Protein AF-A0A192H5W3-F1 (afdb_monomer_lite)

pLDDT: mean 87.62, std 9.78, range [50.88, 95.5]

Radius of gyration: 10.77 Å; chains: 1; bounding box: 25×21×26 Å

Organism: NCBI:txid375175

Sequence (64 aa):
MTPEQIIFRKYLEKIFMNENENIIKTIVYCNHNQEKMHREERRAYKSLTDREINQVVNEITLPF

Foldseek 3Di:
DDPLLVLLLVVLVVCCVPPHVDSVVSVVCCVVVLVVDDPSNSVSVVPDDPVSVVVSSCVVPDDD

Secondary structure (DSSP, 8-state):
--HHHHHHHHHHHHHHHHH-S-HHHHHHHHHH-GGGS-HHHHHHHHH--HHHHHHHHHHHHS--

Structure (mmCIF, N/CA/C/O backbone):
data_AF-A0A192H5W3-F1
#
_entry.id   AF-A0A192H5W3-F1
#
loop_
_atom_site.group_PDB
_atom_site.id
_atom_site.type_symbol
_atom_site.label_atom_id
_atom_site.label_alt_id
_atom_site.label_comp_id
_atom_site.label_asym_id
_atom_site.label_entity_id
_atom_site.label_seq_id
_atom_site.pdbx_PDB_ins_code
_atom_site.Cartn_x
_atom_site.Cartn_y
_atom_site.Cartn_z
_atom_site.occupancy
_atom_site.B_iso_or_equiv
_atom_site.auth_seq_id
_atom_site.auth_comp_id
_atom_site.auth_asym_id
_atom_site.auth_atom_id
_atom_site.pdbx_PDB_model_num
ATOM 1 N N . MET A 1 1 ? 13.295 -0.501 -2.039 1.00 78.81 1 MET A N 1
ATOM 2 C CA . MET A 1 1 ? 11.981 -0.055 -2.539 1.00 78.81 1 MET A CA 1
ATOM 3 C C . MET A 1 1 ? 12.117 0.558 -3.926 1.00 78.81 1 MET A C 1
ATOM 5 O O . MET A 1 1 ? 13.096 1.260 -4.163 1.00 78.81 1 MET A O 1
ATOM 9 N N . THR A 1 2 ? 11.166 0.298 -4.823 1.00 93.12 2 THR A N 1
ATOM 10 C CA . THR A 1 2 ? 11.015 0.978 -6.124 1.00 93.12 2 THR A CA 1
ATOM 11 C C . THR A 1 2 ? 10.486 2.413 -5.942 1.00 93.12 2 THR A C 1
ATOM 13 O O . THR A 1 2 ? 9.965 2.735 -4.868 1.00 93.12 2 THR A O 1
ATOM 16 N N . PRO A 1 3 ? 10.593 3.299 -6.953 1.00 95.00 3 PRO A N 1
ATOM 17 C CA . PRO A 1 3 ? 10.011 4.643 -6.884 1.00 95.00 3 PRO A CA 1
ATOM 18 C C . PRO A 1 3 ? 8.515 4.634 -6.542 1.00 95.00 3 PRO A C 1
ATOM 20 O O . PRO A 1 3 ? 8.068 5.393 -5.684 1.00 95.00 3 PRO A O 1
ATOM 23 N N . GLU A 1 4 ? 7.751 3.727 -7.144 1.00 95.06 4 GLU A N 1
ATOM 24 C CA . GLU A 1 4 ? 6.318 3.551 -6.916 1.00 95.06 4 GLU A CA 1
ATOM 25 C C . GLU A 1 4 ? 6.030 3.121 -5.471 1.00 95.06 4 GLU A C 1
ATOM 27 O O . GLU A 1 4 ? 5.124 3.662 -4.835 1.00 95.06 4 GLU A O 1
ATOM 32 N N . GLN A 1 5 ? 6.846 2.217 -4.914 1.00 94.81 5 GLN A N 1
ATOM 33 C CA . GLN A 1 5 ? 6.756 1.813 -3.508 1.00 94.81 5 GLN A CA 1
ATOM 34 C C . GLN A 1 5 ? 7.039 2.982 -2.560 1.00 94.81 5 GLN A C 1
ATOM 36 O O . GLN A 1 5 ? 6.347 3.124 -1.557 1.00 94.81 5 GLN A O 1
ATOM 41 N N . ILE A 1 6 ? 8.010 3.847 -2.874 1.00 95.50 6 ILE A N 1
ATOM 42 C CA . ILE A 1 6 ? 8.327 5.032 -2.057 1.00 95.50 6 ILE A CA 1
ATOM 43 C C . ILE A 1 6 ? 7.174 6.042 -2.093 1.00 95.50 6 ILE A C 1
ATOM 45 O O . ILE A 1 6 ? 6.816 6.601 -1.055 1.00 95.50 6 ILE A O 1
ATOM 49 N N . ILE A 1 7 ? 6.587 6.283 -3.269 1.00 95.44 7 ILE A N 1
ATOM 50 C CA . ILE A 1 7 ? 5.436 7.186 -3.417 1.00 95.44 7 ILE A CA 1
ATOM 51 C C . ILE A 1 7 ? 4.250 6.648 -2.615 1.00 95.44 7 ILE A C 1
ATOM 53 O O . ILE A 1 7 ? 3.663 7.378 -1.815 1.00 95.44 7 ILE A O 1
ATOM 57 N N . PHE A 1 8 ? 3.929 5.363 -2.786 1.00 94.06 8 PHE A N 1
ATOM 58 C CA . PHE A 1 8 ? 2.838 4.734 -2.054 1.00 94.06 8 PHE A CA 1
ATOM 59 C C . PHE A 1 8 ? 3.095 4.720 -0.544 1.00 94.06 8 PHE A C 1
ATOM 61 O O . PHE A 1 8 ? 2.191 5.052 0.215 1.00 94.06 8 PHE A O 1
ATOM 68 N N . ARG A 1 9 ? 4.326 4.438 -0.099 1.00 93.44 9 ARG A N 1
ATOM 69 C CA . ARG A 1 9 ? 4.723 4.497 1.315 1.00 93.44 9 ARG A CA 1
ATOM 70 C C . ARG A 1 9 ? 4.442 5.865 1.926 1.00 93.44 9 ARG A C 1
ATOM 72 O O . ARG A 1 9 ? 3.783 5.932 2.953 1.00 93.44 9 ARG A O 1
ATOM 79 N N . LYS A 1 10 ? 4.892 6.948 1.284 1.00 92.94 10 LYS A N 1
ATOM 80 C CA . LYS A 1 10 ? 4.676 8.318 1.783 1.00 92.94 10 LYS A CA 1
ATOM 81 C C . LYS A 1 10 ? 3.192 8.656 1.904 1.00 92.94 10 LYS A C 1
ATOM 83 O O . LYS A 1 10 ? 2.773 9.276 2.879 1.00 92.94 10 LYS A O 1
ATOM 88 N N . TYR A 1 11 ? 2.397 8.245 0.917 1.00 91.62 11 TYR A N 1
ATOM 89 C CA . TYR A 1 11 ? 0.948 8.406 0.974 1.00 91.62 11 TYR A CA 1
ATOM 90 C C . TYR A 1 11 ? 0.340 7.589 2.123 1.00 91.62 11 TYR A C 1
ATOM 92 O O . TYR A 1 11 ? -0.445 8.115 2.909 1.00 91.62 11 TYR A O 1
ATOM 100 N N . LEU A 1 12 ? 0.742 6.325 2.259 1.00 90.62 12 LEU A N 1
ATOM 101 C CA . LEU A 1 12 ? 0.241 5.411 3.277 1.00 90.62 12 LEU A CA 1
ATOM 102 C C . LEU A 1 12 ? 0.591 5.890 4.695 1.00 90.62 12 LEU A C 1
ATOM 104 O O . LEU A 1 12 ? -0.287 5.905 5.549 1.00 90.62 12 LEU A O 1
ATOM 108 N N . GLU A 1 13 ? 1.818 6.365 4.925 1.00 90.25 13 GLU A N 1
ATOM 109 C CA . GLU A 1 13 ? 2.257 6.993 6.181 1.00 90.25 13 GLU A CA 1
ATOM 110 C C . GLU A 1 13 ? 1.425 8.243 6.503 1.00 90.25 13 GLU A C 1
ATOM 112 O O . GLU A 1 13 ? 0.959 8.403 7.630 1.00 90.25 13 GLU A O 1
ATOM 117 N N . LYS A 1 14 ? 1.162 9.099 5.505 1.00 89.56 14 LYS A N 1
ATOM 118 C CA . LYS A 1 14 ? 0.320 10.292 5.672 1.00 89.56 14 LYS A CA 1
ATOM 119 C C . LYS A 1 14 ? -1.103 9.932 6.106 1.00 89.56 14 LYS A C 1
ATOM 121 O O . LYS A 1 14 ? -1.635 10.566 7.013 1.00 89.56 14 LYS A O 1
ATOM 126 N N . ILE A 1 15 ? -1.737 8.947 5.464 1.00 87.75 15 ILE A N 1
ATOM 127 C CA . ILE A 1 15 ? -3.092 8.518 5.849 1.00 87.75 15 ILE A CA 1
ATOM 128 C C . ILE A 1 15 ? -3.066 7.817 7.210 1.00 87.75 15 ILE A C 1
ATOM 130 O O . ILE A 1 15 ? -3.932 8.080 8.035 1.00 87.75 15 ILE A O 1
ATOM 134 N N . PHE A 1 16 ? -2.068 6.974 7.476 1.00 86.44 16 PHE A N 1
ATOM 135 C CA . PHE A 1 16 ? -1.920 6.282 8.756 1.00 86.44 16 PHE A CA 1
ATOM 136 C C . PHE A 1 16 ? -1.803 7.267 9.929 1.00 86.44 16 PHE A C 1
ATOM 138 O O . PHE A 1 16 ? -2.539 7.142 10.903 1.00 86.44 16 PHE A O 1
ATOM 145 N N . MET A 1 17 ? -0.963 8.302 9.804 1.00 82.62 17 MET A N 1
ATOM 146 C CA . MET A 1 17 ? -0.808 9.335 10.837 1.00 82.62 17 MET A CA 1
ATOM 147 C C . MET A 1 17 ? -2.051 10.219 11.012 1.00 82.62 17 MET A C 1
ATOM 149 O O . MET A 1 17 ? -2.338 10.641 12.129 1.00 82.62 17 MET A O 1
ATOM 153 N N . ASN A 1 18 ? -2.776 10.522 9.929 1.00 76.44 18 ASN A N 1
ATOM 154 C CA . ASN A 1 18 ? -3.924 11.433 9.978 1.00 76.44 18 ASN A CA 1
ATOM 155 C C . ASN A 1 18 ? -5.232 10.758 10.403 1.00 76.44 18 ASN A C 1
ATOM 157 O O . ASN A 1 18 ? -6.054 11.393 11.057 1.00 76.44 18 ASN A O 1
ATOM 161 N N . GLU A 1 19 ? -5.469 9.518 9.967 1.00 63.84 19 GLU A N 1
ATOM 162 C CA . GLU A 1 19 ? -6.810 8.929 10.001 1.00 63.84 19 GLU A CA 1
ATOM 163 C C . GLU A 1 19 ? -6.976 7.796 11.012 1.00 63.84 19 GLU A C 1
ATOM 165 O O . GLU A 1 19 ? -8.082 7.655 11.521 1.00 63.84 19 GLU A O 1
ATOM 170 N N . ASN A 1 20 ? -5.971 6.963 11.310 1.00 57.12 20 ASN A N 1
ATOM 171 C CA . ASN A 1 20 ? -6.134 5.850 12.258 1.00 57.12 20 ASN A CA 1
ATOM 172 C C . ASN A 1 20 ? -4.807 5.116 12.505 1.00 57.12 20 ASN A C 1
ATOM 174 O O . ASN A 1 20 ? -4.181 4.640 11.563 1.00 57.12 20 ASN A O 1
ATOM 178 N N . GLU A 1 21 ? -4.518 4.831 13.775 1.00 65.81 21 GLU A N 1
ATOM 179 C CA . GLU A 1 21 ? -3.452 3.948 14.289 1.00 65.81 21 GLU A CA 1
ATOM 180 C C . GLU A 1 21 ? -3.534 2.480 13.794 1.00 65.81 21 GLU A C 1
ATOM 182 O O . GLU A 1 21 ? -2.800 1.608 14.258 1.00 65.81 21 GLU A O 1
ATOM 187 N N . ASN A 1 22 ? -4.445 2.164 12.865 1.00 84.12 22 ASN A N 1
ATOM 188 C CA . ASN A 1 22 ? -4.695 0.819 12.364 1.00 84.12 22 ASN A CA 1
ATOM 189 C C . ASN A 1 22 ? -4.427 0.729 10.858 1.00 84.12 22 ASN A C 1
ATOM 191 O O . ASN A 1 22 ? -5.224 1.182 10.035 1.00 84.12 22 ASN A O 1
ATOM 195 N N . ILE A 1 23 ? -3.345 0.035 10.517 1.00 85.56 23 ILE A N 1
ATOM 196 C CA . ILE A 1 23 ? -2.870 -0.132 9.143 1.00 85.56 23 ILE A CA 1
ATOM 197 C C . ILE A 1 23 ? -3.883 -0.830 8.222 1.00 85.56 23 ILE A C 1
ATOM 199 O O . ILE A 1 23 ? -3.974 -0.499 7.041 1.00 85.56 23 ILE A O 1
ATOM 203 N N . ILE A 1 24 ? -4.695 -1.757 8.746 1.00 85.00 24 ILE A N 1
ATOM 204 C CA . ILE A 1 24 ? -5.709 -2.468 7.954 1.00 85.00 24 ILE A CA 1
ATOM 205 C C . ILE A 1 24 ? -6.774 -1.475 7.489 1.00 85.00 24 ILE A C 1
ATOM 207 O O . ILE A 1 24 ? -7.128 -1.458 6.310 1.00 85.00 24 ILE A O 1
ATOM 211 N N . LYS A 1 25 ? -7.245 -0.597 8.386 1.00 86.56 25 LYS A N 1
ATOM 212 C CA . LYS A 1 25 ? -8.190 0.469 8.019 1.00 86.56 25 LYS A CA 1
ATOM 213 C C . LYS A 1 25 ? -7.590 1.405 6.972 1.00 86.56 25 LYS A C 1
ATOM 215 O O . LYS A 1 25 ? -8.282 1.760 6.021 1.00 86.56 25 LYS A O 1
ATOM 220 N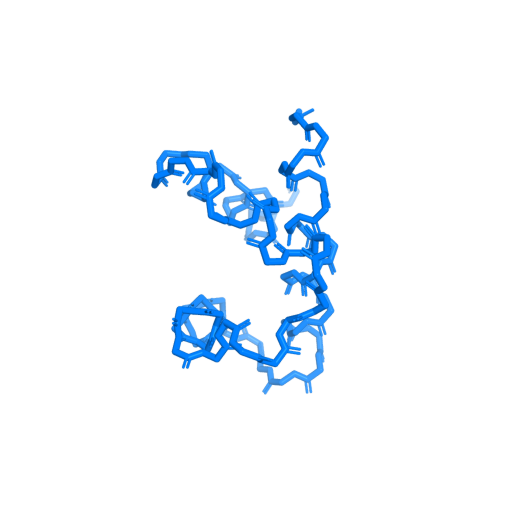 N . THR A 1 26 ? -6.311 1.751 7.100 1.00 87.81 26 THR A N 1
ATOM 221 C CA . THR A 1 26 ? -5.597 2.597 6.134 1.00 87.81 26 THR A CA 1
ATOM 222 C C . THR A 1 26 ? -5.555 1.957 4.742 1.00 87.81 26 THR A C 1
ATOM 224 O O . THR A 1 26 ? -5.865 2.619 3.753 1.00 87.81 26 THR A O 1
ATOM 227 N N . ILE A 1 27 ? -5.257 0.658 4.640 1.00 87.50 27 ILE A N 1
ATOM 228 C CA . ILE A 1 27 ? -5.247 -0.070 3.357 1.00 87.50 27 ILE A CA 1
ATOM 229 C C . ILE A 1 27 ? -6.652 -0.133 2.752 1.00 87.50 27 ILE A C 1
ATOM 231 O O . ILE A 1 27 ? -6.834 0.116 1.558 1.00 87.50 27 ILE A O 1
ATOM 235 N N . VAL A 1 28 ? -7.665 -0.436 3.569 1.00 88.56 28 VAL A N 1
ATOM 236 C CA . VAL A 1 28 ? -9.068 -0.453 3.131 1.00 88.56 28 VAL A CA 1
ATOM 237 C C . VAL A 1 28 ? -9.491 0.925 2.620 1.00 88.56 28 VAL A C 1
ATOM 239 O O . VAL A 1 28 ? -10.159 1.007 1.589 1.00 88.56 28 VAL A O 1
ATOM 242 N N . TYR A 1 29 ? -9.067 2.006 3.278 1.00 88.94 29 TYR A N 1
ATOM 243 C CA . TYR A 1 29 ? -9.307 3.371 2.813 1.00 88.94 29 TYR A CA 1
ATOM 244 C C . TYR A 1 29 ? -8.664 3.623 1.445 1.00 88.94 29 TYR A C 1
ATOM 246 O O . TYR A 1 29 ? -9.347 4.103 0.540 1.00 88.94 29 TYR A O 1
ATOM 254 N N . CYS A 1 30 ? -7.389 3.256 1.270 1.00 88.12 30 CYS A N 1
ATOM 255 C CA . CYS A 1 30 ? -6.666 3.413 0.004 1.00 88.12 30 CYS A CA 1
ATOM 256 C C . CYS A 1 30 ? -7.375 2.683 -1.147 1.00 88.12 30 CYS A C 1
ATOM 258 O O . CYS A 1 30 ? -7.529 3.235 -2.235 1.00 88.12 30 CYS A O 1
ATOM 260 N N . ASN A 1 31 ? -7.857 1.466 -0.888 1.00 88.25 31 ASN A N 1
ATOM 261 C CA . ASN A 1 31 ? -8.591 0.669 -1.867 1.00 88.25 31 ASN A CA 1
ATOM 262 C C . ASN A 1 31 ? -9.904 1.330 -2.309 1.00 88.25 31 ASN A C 1
ATOM 264 O O . ASN A 1 31 ? -10.196 1.361 -3.503 1.00 88.25 31 ASN A O 1
ATOM 268 N N . HIS A 1 32 ? -10.678 1.866 -1.363 1.00 89.50 32 HIS A N 1
ATOM 269 C CA . HIS A 1 32 ? -12.005 2.424 -1.641 1.00 89.50 32 HIS A CA 1
ATOM 270 C C . HIS A 1 32 ? -11.995 3.878 -2.122 1.00 89.50 32 HIS A C 1
ATOM 272 O O . HIS A 1 32 ? -12.987 4.308 -2.695 1.00 89.50 32 HIS A O 1
ATOM 278 N N . ASN A 1 33 ? -10.915 4.628 -1.881 1.00 89.50 33 ASN A N 1
ATOM 279 C CA . ASN A 1 33 ? -10.854 6.072 -2.135 1.00 89.50 33 ASN A CA 1
ATOM 280 C C . ASN A 1 33 ? -9.761 6.445 -3.150 1.00 89.50 33 ASN A C 1
ATOM 282 O O . ASN A 1 33 ? -9.110 7.489 -3.029 1.00 89.50 33 ASN A O 1
ATOM 286 N N . GLN A 1 34 ? -9.513 5.599 -4.155 1.00 90.06 34 GLN A N 1
ATOM 287 C CA . GLN A 1 34 ? -8.476 5.861 -5.161 1.00 90.06 34 GLN A CA 1
ATOM 288 C C . GLN A 1 34 ? -8.698 7.198 -5.884 1.00 90.06 34 GLN A C 1
ATOM 290 O O . GLN A 1 34 ? -7.739 7.865 -6.268 1.00 90.06 34 GLN A O 1
ATOM 295 N N . GLU A 1 35 ? -9.949 7.622 -6.052 1.00 90.31 35 GLU A N 1
ATOM 296 C CA . GLU A 1 35 ? -10.350 8.901 -6.637 1.00 90.31 35 GLU A CA 1
ATOM 297 C C . GLU A 1 35 ? -9.903 10.128 -5.830 1.00 90.31 35 GLU A C 1
ATOM 299 O O . GLU A 1 35 ? -9.754 11.202 -6.418 1.00 90.31 35 GLU A O 1
ATOM 304 N N . LYS A 1 36 ? -9.618 9.965 -4.531 1.00 88.19 36 LYS A N 1
ATOM 305 C CA . LYS A 1 36 ? -9.084 11.019 -3.654 1.00 88.19 36 LYS A CA 1
ATOM 306 C C . LYS A 1 36 ? -7.558 11.116 -3.681 1.00 88.19 36 LYS A C 1
ATOM 308 O O . LYS A 1 36 ? -7.011 12.123 -3.245 1.00 88.19 36 LYS A O 1
ATOM 313 N N . MET A 1 37 ? -6.867 10.098 -4.199 1.00 92.19 37 MET A N 1
ATOM 314 C CA . MET A 1 37 ? -5.410 10.125 -4.366 1.00 92.19 37 MET A CA 1
ATOM 315 C C . MET A 1 37 ? -5.009 11.139 -5.436 1.00 92.19 37 MET A C 1
ATOM 317 O O . MET A 1 37 ? -5.665 11.227 -6.486 1.00 92.19 37 MET A O 1
ATOM 321 N N . HIS A 1 38 ? -3.886 11.832 -5.226 1.00 93.75 38 HIS A N 1
ATOM 322 C CA . HIS A 1 38 ? -3.272 12.623 -6.286 1.00 93.75 38 HIS A CA 1
ATOM 323 C C . HIS A 1 38 ? -2.870 11.722 -7.460 1.00 93.75 38 HIS A C 1
ATOM 325 O O . HIS A 1 38 ? -2.672 10.514 -7.323 1.00 93.75 38 HIS A O 1
ATOM 331 N N . ARG A 1 39 ? -2.746 12.314 -8.653 1.00 94.31 39 ARG A N 1
ATOM 332 C CA . ARG A 1 39 ? -2.503 11.573 -9.902 1.00 94.31 39 ARG A CA 1
ATOM 333 C C . ARG A 1 39 ? -1.288 10.640 -9.818 1.00 94.31 39 ARG A C 1
ATOM 335 O O . ARG A 1 39 ? -1.359 9.518 -10.314 1.00 94.31 39 ARG A O 1
ATOM 342 N N . GLU A 1 40 ? -0.195 11.103 -9.219 1.00 93.38 40 GLU A N 1
ATOM 343 C CA . GLU A 1 40 ? 1.051 10.337 -9.094 1.00 93.38 40 GLU A CA 1
ATOM 344 C C . GLU A 1 40 ? 0.930 9.201 -8.074 1.00 93.38 40 GLU A C 1
ATOM 346 O O . GLU A 1 40 ? 1.314 8.076 -8.378 1.00 93.38 40 GLU A O 1
ATOM 351 N N . GLU A 1 41 ? 0.301 9.458 -6.926 1.00 93.94 41 GLU A N 1
ATOM 352 C CA . GLU A 1 41 ? 0.019 8.453 -5.891 1.00 93.94 41 GLU A CA 1
ATOM 353 C C . GLU A 1 41 ? -0.881 7.343 -6.436 1.00 93.94 41 GLU A C 1
ATOM 355 O O . GLU A 1 41 ? -0.588 6.160 -6.283 1.00 93.94 41 GLU A O 1
ATOM 360 N N . ARG A 1 42 ? -1.938 7.724 -7.165 1.00 94.12 42 ARG A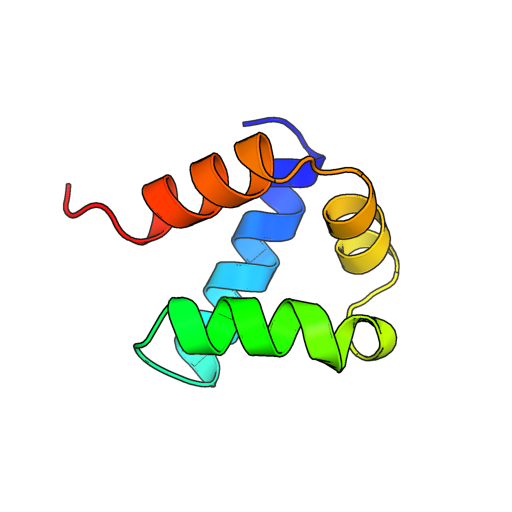 N 1
ATOM 361 C CA . ARG A 1 42 ? -2.854 6.781 -7.812 1.00 94.12 42 ARG A CA 1
ATOM 362 C C . ARG A 1 42 ? -2.142 5.927 -8.851 1.00 94.12 42 ARG A C 1
ATOM 364 O O . ARG A 1 42 ? -2.412 4.733 -8.952 1.00 94.12 42 ARG A O 1
ATOM 371 N N . ARG A 1 43 ? -1.269 6.538 -9.659 1.00 94.62 43 ARG A N 1
ATOM 372 C CA . ARG A 1 43 ? -0.498 5.822 -10.680 1.00 94.62 43 ARG A CA 1
ATOM 373 C C . ARG A 1 43 ? 0.446 4.819 -10.029 1.00 94.62 43 ARG A C 1
ATOM 375 O O . ARG A 1 43 ? 0.439 3.669 -10.447 1.00 94.62 43 ARG A O 1
ATOM 382 N N . ALA A 1 44 ? 1.191 5.253 -9.013 1.00 93.94 44 ALA A N 1
ATOM 383 C CA . ALA A 1 44 ? 2.089 4.398 -8.253 1.00 93.94 44 ALA A CA 1
ATOM 384 C C . ALA A 1 44 ? 1.324 3.227 -7.628 1.00 93.94 44 ALA A C 1
ATOM 386 O O . ALA A 1 44 ? 1.667 2.076 -7.869 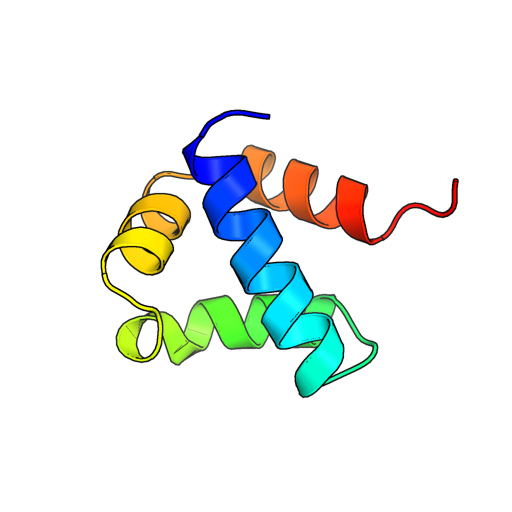1.00 93.94 44 ALA A O 1
ATOM 387 N N . TYR A 1 45 ? 0.224 3.501 -6.925 1.00 93.19 45 TYR A N 1
ATOM 388 C CA . TYR A 1 45 ? -0.584 2.466 -6.289 1.00 93.19 45 TYR A CA 1
ATOM 389 C C . TYR A 1 45 ? -1.105 1.420 -7.283 1.00 93.19 45 TYR A C 1
ATOM 391 O O . TYR A 1 45 ? -0.966 0.225 -7.049 1.00 93.19 45 TYR A O 1
ATOM 399 N N . LYS A 1 46 ? -1.625 1.857 -8.437 1.00 93.69 46 LYS A N 1
ATOM 400 C CA . LYS A 1 46 ? -2.124 0.952 -9.486 1.00 93.69 46 LYS A CA 1
ATOM 401 C C . LYS A 1 46 ? -1.041 0.119 -10.172 1.00 93.69 46 LYS A C 1
ATOM 403 O O . LYS A 1 46 ? -1.376 -0.883 -10.795 1.00 93.69 46 LYS A O 1
ATOM 408 N N . SER A 1 47 ? 0.217 0.552 -10.128 1.00 95.31 47 SER A N 1
ATOM 409 C CA . SER A 1 47 ? 1.338 -0.205 -10.697 1.00 95.31 47 SER A CA 1
ATOM 410 C C . SER A 1 47 ? 1.927 -1.245 -9.748 1.00 95.31 47 SER A C 1
ATOM 412 O O . SER A 1 47 ? 2.690 -2.088 -10.209 1.00 95.31 47 SER A O 1
ATOM 414 N N . LEU A 1 48 ? 1.595 -1.195 -8.455 1.00 94.69 48 LEU A N 1
ATOM 415 C CA . LEU A 1 48 ? 2.100 -2.155 -7.481 1.00 94.69 48 LEU A C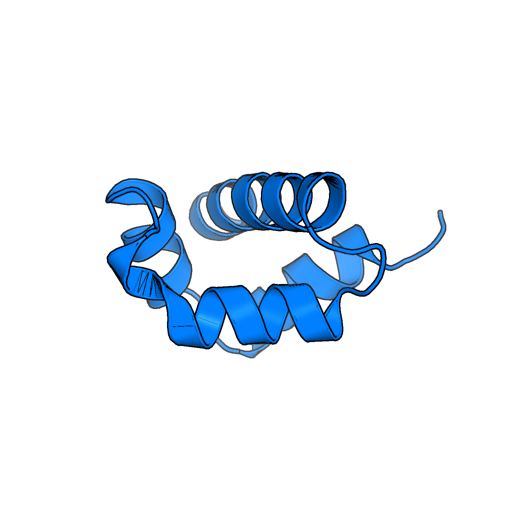A 1
ATOM 416 C C . LEU A 1 48 ? 1.273 -3.440 -7.506 1.00 94.69 48 LEU A C 1
ATOM 418 O O . LEU A 1 48 ? 0.045 -3.419 -7.551 1.00 94.69 48 LEU A O 1
ATOM 422 N N . THR A 1 49 ? 1.964 -4.567 -7.417 1.00 94.94 49 THR A N 1
ATOM 423 C CA . THR A 1 49 ? 1.356 -5.867 -7.129 1.00 94.94 49 THR A CA 1
ATOM 424 C C . THR A 1 49 ? 0.990 -5.985 -5.649 1.00 94.94 49 THR A C 1
ATOM 426 O O . THR A 1 49 ? 1.578 -5.316 -4.796 1.00 94.94 49 THR A O 1
ATOM 429 N N . ASP A 1 50 ? 0.099 -6.920 -5.305 1.00 91.81 50 ASP A N 1
ATOM 430 C CA . ASP A 1 50 ? -0.244 -7.217 -3.904 1.00 91.81 50 ASP A CA 1
ATOM 431 C C . ASP A 1 50 ? 0.995 -7.539 -3.056 1.00 91.81 50 ASP A C 1
ATOM 433 O O . ASP A 1 50 ? 1.093 -7.149 -1.893 1.00 91.81 50 ASP A O 1
ATOM 437 N N . ARG A 1 51 ? 1.991 -8.214 -3.647 1.00 93.56 51 ARG A N 1
ATOM 438 C CA . ARG A 1 51 ? 3.262 -8.516 -2.980 1.00 93.56 51 ARG A CA 1
ATOM 439 C C . ARG A 1 51 ? 4.031 -7.245 -2.629 1.00 93.56 51 ARG A C 1
ATOM 441 O O . ARG A 1 51 ? 4.581 -7.155 -1.535 1.00 93.56 51 ARG A O 1
ATOM 448 N N . GLU A 1 52 ? 4.091 -6.287 -3.542 1.00 94.44 52 GLU A N 1
ATOM 449 C CA . GLU A 1 52 ? 4.803 -5.028 -3.327 1.00 94.44 52 GLU A CA 1
ATOM 450 C C . GLU A 1 52 ? 4.059 -4.116 -2.351 1.00 94.44 52 GLU A C 1
ATOM 452 O O . GLU A 1 52 ? 4.700 -3.473 -1.523 1.00 94.44 52 GLU A O 1
ATOM 457 N N . ILE A 1 53 ? 2.724 -4.111 -2.390 1.00 92.12 53 ILE A N 1
ATOM 458 C CA . ILE A 1 53 ? 1.891 -3.440 -1.386 1.00 92.12 53 ILE A CA 1
ATOM 459 C C . ILE A 1 53 ? 2.175 -4.036 -0.003 1.00 92.12 53 ILE A C 1
ATOM 461 O O . ILE A 1 53 ? 2.469 -3.294 0.932 1.00 92.12 53 ILE A O 1
ATOM 465 N N . ASN A 1 54 ? 2.178 -5.365 0.122 1.00 90.81 54 ASN A N 1
ATOM 466 C CA . ASN A 1 54 ? 2.477 -6.048 1.382 1.00 90.81 54 ASN A CA 1
ATOM 467 C C . ASN A 1 54 ? 3.899 -5.764 1.885 1.00 90.81 54 ASN A C 1
ATOM 469 O O . ASN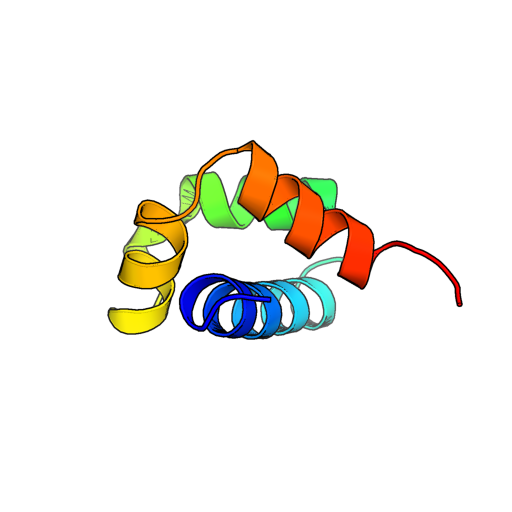 A 1 54 ? 4.100 -5.624 3.088 1.00 90.81 54 ASN A O 1
ATOM 473 N N . GLN A 1 55 ? 4.886 -5.639 0.992 1.00 92.19 55 GLN A N 1
ATOM 474 C CA . GLN A 1 55 ? 6.235 -5.208 1.375 1.00 92.19 55 GLN A CA 1
ATOM 475 C C . GLN A 1 55 ? 6.230 -3.804 1.989 1.00 92.19 55 GLN A C 1
ATOM 477 O O . GLN A 1 55 ? 6.810 -3.613 3.054 1.00 92.19 55 GLN A O 1
ATOM 482 N N . VAL A 1 56 ? 5.543 -2.844 1.361 1.00 91.88 56 VAL A N 1
ATOM 483 C CA . VAL A 1 56 ? 5.432 -1.468 1.877 1.00 91.88 56 VAL A CA 1
ATOM 484 C C . VAL A 1 56 ? 4.717 -1.439 3.229 1.00 91.88 56 VAL A C 1
ATOM 486 O O . VAL A 1 56 ? 5.173 -0.766 4.148 1.00 91.88 56 VAL A O 1
ATOM 489 N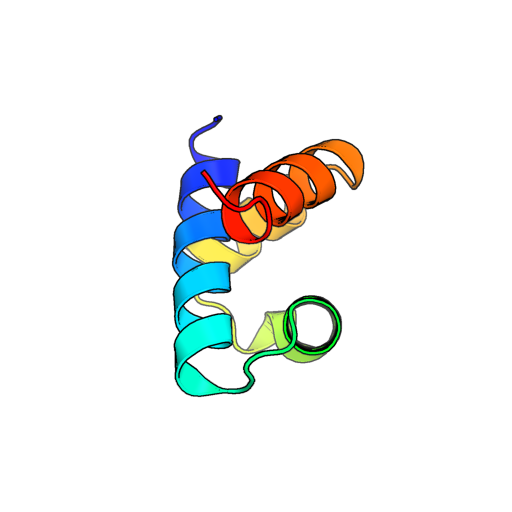 N . VAL A 1 57 ? 3.624 -2.192 3.365 1.00 90.19 57 VAL A N 1
ATOM 490 C CA . VAL A 1 57 ? 2.866 -2.313 4.618 1.00 90.19 57 VAL A CA 1
ATOM 491 C C . VAL A 1 57 ? 3.747 -2.871 5.733 1.00 90.19 57 VAL A C 1
ATOM 493 O O . VAL A 1 57 ? 3.824 -2.263 6.797 1.00 90.19 57 VAL A O 1
ATOM 496 N N . ASN A 1 58 ? 4.461 -3.971 5.474 1.00 88.75 58 ASN A N 1
ATOM 497 C CA . ASN A 1 58 ? 5.357 -4.584 6.453 1.00 88.75 58 ASN A CA 1
ATOM 498 C C . ASN A 1 58 ? 6.455 -3.617 6.910 1.00 88.75 58 ASN A C 1
ATOM 500 O O . ASN A 1 58 ? 6.732 -3.546 8.103 1.00 88.75 58 ASN A O 1
ATOM 504 N N . GLU A 1 59 ? 7.046 -2.843 5.995 1.00 87.00 59 GLU A N 1
ATOM 505 C CA . GLU A 1 59 ? 8.061 -1.841 6.350 1.00 87.00 59 GLU A CA 1
ATOM 506 C C . GLU A 1 59 ? 7.530 -0.720 7.257 1.00 87.00 59 GLU A C 1
ATOM 508 O O . GLU A 1 59 ? 8.306 -0.150 8.019 1.00 87.00 59 GLU A O 1
ATOM 513 N N . ILE A 1 60 ? 6.235 -0.396 7.195 1.00 84.38 60 ILE A N 1
ATOM 514 C CA . ILE A 1 60 ? 5.617 0.613 8.072 1.00 84.38 60 ILE A CA 1
ATOM 515 C C . ILE A 1 60 ? 5.253 0.013 9.437 1.00 84.38 60 ILE A C 1
ATOM 517 O O . ILE A 1 60 ? 5.309 0.704 10.450 1.00 84.38 60 ILE A O 1
ATOM 521 N N . THR A 1 61 ? 4.850 -1.259 9.475 1.00 81.50 61 THR A N 1
ATOM 522 C CA . THR A 1 61 ? 4.288 -1.887 10.683 1.00 81.50 61 THR A CA 1
ATOM 523 C C . THR A 1 61 ? 5.295 -2.630 11.549 1.00 81.50 61 THR A C 1
ATOM 525 O O . THR A 1 61 ? 4.975 -2.949 12.693 1.00 81.50 61 THR A O 1
ATOM 528 N N . LEU A 1 62 ? 6.468 -2.980 11.017 1.00 73.56 62 LEU A N 1
ATOM 529 C CA . LEU A 1 62 ? 7.466 -3.718 11.786 1.00 73.56 62 LEU A CA 1
ATOM 530 C C . LEU A 1 62 ? 8.131 -2.790 12.822 1.00 73.56 62 LEU A C 1
ATOM 532 O O . LEU A 1 62 ? 8.672 -1.753 12.435 1.00 73.56 62 LEU A O 1
ATOM 536 N N . PRO A 1 63 ? 8.111 -3.139 14.125 1.00 54.31 63 PRO A N 1
ATOM 537 C CA . PRO A 1 63 ? 8.927 -2.458 15.121 1.00 54.31 63 PRO A CA 1
ATOM 538 C C . PRO A 1 63 ? 10.402 -2.768 14.832 1.00 54.31 63 PRO A C 1
ATOM 540 O O . PRO A 1 63 ? 10.730 -3.906 14.495 1.00 54.31 63 PRO A O 1
ATOM 543 N N . PHE A 1 64 ? 11.246 -1.739 14.905 1.00 50.88 64 PHE A N 1
ATOM 544 C CA . PHE A 1 64 ? 12.688 -1.801 14.637 1.00 50.88 64 PHE A CA 1
ATOM 545 C C . PHE A 1 64 ? 13.406 -2.937 15.376 1.00 50.88 64 PHE A C 1
ATOM 547 O O . PHE A 1 64 ? 13.078 -3.166 16.564 1.00 50.88 64 PHE A O 1
#